Protein AF-K6Z6C8-F1 (afdb_monomer_lite)

Organism: NCBI:txid493475

Radius of gyration: 18.64 Å; chains: 1; bounding box: 50×23×49 Å

Foldseek 3Di:
DVLVVVLVVVVVVVVVVCVVVDDVVLLDDPLLCVLQQVVLLVVLVVVADPQLCVCLVCCSVDVPDDDDLVSLVRVLVSLVSSLVSSQVSLVVQLVQLVVQLVVPPPDDPNPVSNSNSVSSNHNSNVVSNSSNVSSVSSSVSSVVVSVVVVD

Structure (mmCIF, N/CA/C/O backbone):
data_AF-K6Z6C8-F1
#
_entry.id   AF-K6Z6C8-F1
#
loop_
_atom_site.group_PDB
_atom_site.id
_atom_site.type_symbol
_atom_site.label_atom_id
_atom_site.label_alt_id
_atom_site.label_comp_id
_atom_site.label_asym_id
_atom_site.label_entity_id
_atom_site.label_seq_id
_atom_site.pdbx_PDB_ins_code
_atom_site.Cartn_x
_atom_site.Cartn_y
_atom_site.Cartn_z
_atom_site.occupancy
_atom_site.B_iso_or_equiv
_atom_site.auth_seq_id
_atom_site.auth_comp_id
_atom_site.auth_asym_id
_atom_site.auth_atom_id
_atom_site.pdbx_PDB_model_num
ATOM 1 N N . MET A 1 1 ? -22.781 0.530 3.449 1.00 65.25 1 MET A N 1
ATOM 2 C CA . MET A 1 1 ? -22.810 -0.042 2.068 1.00 65.25 1 MET A CA 1
ATOM 3 C C . MET A 1 1 ? -22.193 0.886 1.003 1.00 65.25 1 MET A C 1
ATOM 5 O O . MET A 1 1 ? -21.490 0.396 0.128 1.00 65.25 1 MET A O 1
ATOM 9 N N . MET A 1 2 ? -22.356 2.214 1.102 1.00 81.88 2 MET A N 1
ATOM 10 C CA . MET A 1 2 ? -21.837 3.191 0.117 1.00 81.88 2 MET A CA 1
ATOM 11 C C . MET A 1 2 ? -20.297 3.241 0.005 1.00 81.88 2 MET A C 1
ATOM 13 O O . MET A 1 2 ? -19.763 3.477 -1.072 1.00 81.88 2 MET A O 1
ATOM 17 N N . PHE A 1 3 ? -19.565 2.949 1.086 1.00 87.62 3 PHE A N 1
ATOM 18 C CA . PHE A 1 3 ? -18.094 2.920 1.075 1.00 87.62 3 PHE A CA 1
ATOM 19 C C . PHE A 1 3 ? -17.494 1.860 0.133 1.00 87.62 3 PHE A C 1
ATOM 21 O O . PHE A 1 3 ? -16.584 2.157 -0.638 1.00 87.62 3 PHE A O 1
ATOM 28 N N . LEU A 1 4 ? -18.002 0.622 0.188 1.00 87.38 4 LEU A N 1
ATOM 29 C CA . LEU A 1 4 ? -17.513 -0.473 -0.661 1.00 87.38 4 LEU A CA 1
ATOM 30 C C . LEU A 1 4 ? -17.789 -0.178 -2.137 1.00 87.38 4 LEU A C 1
ATOM 32 O O . LEU A 1 4 ? -16.924 -0.413 -2.975 1.00 87.38 4 LEU A O 1
ATOM 36 N N . LEU A 1 5 ? -18.956 0.405 -2.431 1.00 90.00 5 LEU A N 1
ATOM 37 C CA . LEU A 1 5 ? -19.291 0.886 -3.768 1.00 90.00 5 LEU A CA 1
ATOM 38 C C . LEU A 1 5 ? -18.259 1.912 -4.260 1.00 90.00 5 LEU A C 1
ATOM 40 O O . LEU A 1 5 ? -17.757 1.777 -5.369 1.00 90.00 5 LEU A O 1
ATOM 44 N N . GLY A 1 6 ? -17.877 2.877 -3.417 1.00 91.19 6 GLY A N 1
ATOM 45 C CA . GLY A 1 6 ? -16.832 3.852 -3.740 1.00 91.19 6 GLY A CA 1
ATOM 46 C C . GLY A 1 6 ? -15.479 3.212 -4.075 1.00 91.19 6 GLY A C 1
ATOM 47 O O . GLY A 1 6 ? -14.858 3.595 -5.063 1.00 91.19 6 GLY A O 1
ATOM 48 N N . MET A 1 7 ? -15.042 2.199 -3.315 1.00 91.19 7 MET A N 1
ATOM 49 C CA . MET A 1 7 ? -13.794 1.478 -3.619 1.00 91.19 7 MET A CA 1
ATOM 50 C C . MET A 1 7 ? -13.870 0.701 -4.937 1.00 91.19 7 MET A C 1
ATOM 52 O O . MET A 1 7 ? -12.910 0.713 -5.702 1.00 91.19 7 MET A O 1
ATOM 56 N N . ILE A 1 8 ? -15.004 0.053 -5.222 1.00 93.19 8 ILE A N 1
ATOM 57 C CA . ILE A 1 8 ? -15.206 -0.682 -6.479 1.00 93.19 8 ILE A CA 1
ATOM 58 C C . ILE A 1 8 ? -15.185 0.281 -7.667 1.00 93.19 8 ILE A C 1
ATOM 60 O O . ILE A 1 8 ? -14.498 0.012 -8.648 1.00 93.19 8 ILE A O 1
ATOM 64 N N . ILE A 1 9 ? -15.886 1.415 -7.567 1.00 95.00 9 ILE A N 1
ATOM 65 C CA . ILE A 1 9 ? -15.885 2.447 -8.610 1.00 95.00 9 ILE A CA 1
ATOM 66 C C . ILE A 1 9 ? -14.466 2.981 -8.815 1.00 95.00 9 ILE A C 1
ATOM 68 O O . ILE A 1 9 ? -14.015 3.059 -9.951 1.00 95.00 9 ILE A O 1
ATOM 72 N N . PHE A 1 10 ? -13.733 3.288 -7.740 1.00 94.44 10 PHE A N 1
ATOM 73 C CA . PHE A 1 10 ? -12.347 3.746 -7.839 1.00 94.44 10 PHE A CA 1
ATOM 74 C C . PHE A 1 10 ? -11.462 2.739 -8.587 1.00 94.44 10 PHE A C 1
ATOM 76 O O . PHE A 1 10 ? -10.806 3.108 -9.559 1.00 94.44 10 PHE A O 1
ATOM 83 N N . VAL A 1 11 ? -11.480 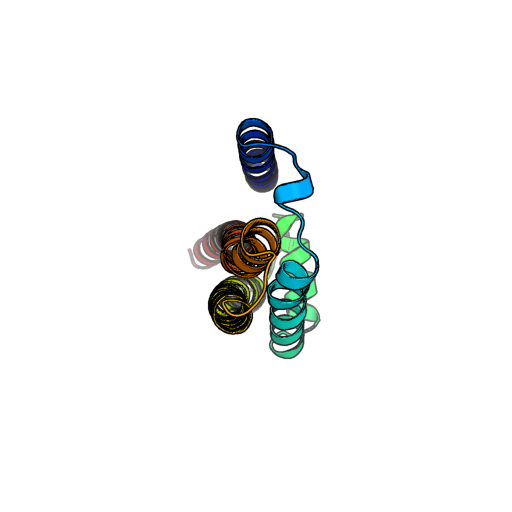1.463 -8.187 1.00 94.50 11 VAL A N 1
ATOM 84 C CA . VAL A 1 11 ? -10.694 0.415 -8.860 1.00 94.50 11 VAL A CA 1
ATOM 85 C C . VAL A 1 11 ? -11.128 0.265 -10.320 1.00 94.50 11 VAL A C 1
ATOM 87 O O . VAL A 1 11 ? -10.273 0.204 -11.198 1.00 94.50 11 VAL A O 1
ATOM 90 N N . GLY A 1 12 ? -12.433 0.273 -10.599 1.00 95.38 12 GLY A N 1
ATOM 91 C CA . GLY A 1 12 ? -12.967 0.187 -11.959 1.00 95.38 12 GLY A CA 1
ATOM 92 C C . GLY A 1 12 ? -12.510 1.340 -12.855 1.00 95.38 12 GLY A C 1
ATOM 93 O O . GLY A 1 12 ? -12.082 1.105 -13.981 1.00 95.38 12 GLY A O 1
ATOM 94 N N . MET A 1 13 ? -12.520 2.573 -12.343 1.00 95.88 13 MET A N 1
ATOM 95 C CA . MET A 1 13 ? -12.048 3.754 -13.074 1.00 95.88 13 MET A CA 1
ATOM 96 C C . MET A 1 13 ? -10.542 3.695 -13.353 1.00 95.88 13 MET A C 1
ATOM 98 O O . MET A 1 13 ? -10.114 4.036 -14.454 1.00 95.88 13 MET A O 1
ATOM 102 N N . ILE A 1 14 ? -9.738 3.221 -12.396 1.00 95.19 14 ILE A N 1
ATOM 103 C CA . ILE A 1 14 ? -8.295 3.023 -12.595 1.00 95.19 14 ILE A CA 1
ATOM 104 C C . ILE A 1 14 ? -8.032 1.942 -13.648 1.00 95.19 14 ILE A C 1
ATOM 106 O O . ILE A 1 14 ? -7.205 2.143 -14.533 1.00 95.19 14 ILE A O 1
ATOM 110 N N . VAL A 1 15 ? -8.756 0.820 -13.602 1.00 94.00 15 VAL A N 1
ATOM 111 C CA . VAL A 1 15 ? -8.649 -0.240 -14.617 1.00 94.00 15 VAL A CA 1
ATOM 112 C C . VAL A 1 15 ? -9.048 0.274 -15.997 1.00 94.00 15 VAL A C 1
ATOM 114 O O . VAL A 1 15 ? -8.333 0.017 -16.961 1.00 94.00 15 VAL A O 1
ATOM 117 N N . MET A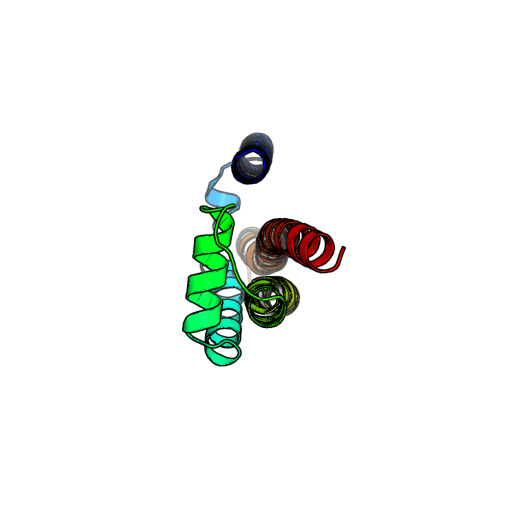 1 16 ? -10.119 1.063 -16.095 1.00 94.88 16 MET A N 1
ATOM 118 C CA . MET A 1 16 ? -10.519 1.680 -17.359 1.00 94.88 16 MET A CA 1
ATOM 119 C C . MET A 1 16 ? -9.435 2.628 -17.894 1.00 94.88 16 MET A C 1
ATOM 121 O O . MET A 1 16 ? -9.094 2.568 -19.073 1.00 94.88 16 MET A O 1
ATOM 125 N N . ALA A 1 17 ? -8.827 3.447 -17.031 1.00 94.44 17 ALA A N 1
ATOM 126 C CA . ALA A 1 17 ? -7.713 4.315 -17.414 1.00 94.44 17 ALA A CA 1
ATOM 127 C C . ALA A 1 17 ? -6.483 3.518 -17.896 1.00 94.44 17 ALA A C 1
ATOM 129 O O . ALA A 1 17 ? -5.829 3.917 -18.861 1.00 94.44 17 ALA A O 1
ATOM 130 N N . MET A 1 18 ? -6.188 2.366 -17.280 1.00 93.50 18 MET A N 1
ATOM 131 C CA . MET A 1 18 ? -5.130 1.456 -17.741 1.00 93.50 18 MET A CA 1
ATOM 132 C C . MET A 1 18 ? -5.447 0.876 -19.126 1.00 93.50 18 MET A C 1
ATOM 134 O O . MET A 1 18 ? -4.601 0.907 -20.011 1.00 93.50 18 MET A O 1
ATOM 138 N N . MET A 1 19 ? -6.682 0.424 -19.355 1.00 93.19 19 MET A N 1
ATOM 139 C CA . MET A 1 19 ? -7.102 -0.110 -20.658 1.00 93.19 19 MET A CA 1
ATOM 140 C C . MET A 1 19 ? -7.078 0.943 -21.773 1.00 93.19 19 MET A C 1
ATOM 142 O O . MET A 1 19 ? -6.811 0.614 -22.924 1.00 93.19 19 MET A O 1
ATOM 146 N N . MET A 1 20 ? -7.352 2.209 -21.447 1.00 94.38 20 MET A N 1
ATOM 147 C CA . MET A 1 20 ? -7.280 3.313 -22.410 1.00 94.38 20 MET A CA 1
ATOM 148 C C . MET A 1 20 ? -5.846 3.772 -22.701 1.00 94.38 20 MET A C 1
ATOM 150 O O . MET A 1 20 ? -5.615 4.402 -23.730 1.00 94.38 20 MET A O 1
ATOM 154 N N . SER A 1 21 ? -4.894 3.494 -21.806 1.00 89.44 21 SER A N 1
ATOM 155 C CA . SER A 1 21 ? -3.493 3.914 -21.958 1.00 89.44 21 SER A CA 1
ATOM 156 C C . SER A 1 21 ? -2.603 2.871 -22.636 1.00 89.44 21 SER A C 1
ATOM 158 O O . SER A 1 21 ? -1.525 3.231 -23.105 1.00 89.44 21 SER A O 1
ATOM 160 N N . GLY A 1 22 ? -3.044 1.615 -22.745 1.00 89.44 22 GLY A N 1
ATOM 161 C CA . GLY A 1 22 ? -2.326 0.575 -23.478 1.00 89.44 22 GLY A CA 1
ATOM 162 C C . GLY A 1 22 ? -2.707 -0.844 -23.060 1.00 89.44 22 GLY A C 1
ATOM 163 O O . GLY A 1 22 ? -3.798 -1.106 -22.553 1.00 89.44 22 GLY A O 1
ATOM 164 N N . GLU A 1 23 ? -1.790 -1.784 -23.289 1.00 90.44 23 GLU A N 1
ATOM 165 C CA . GLU A 1 23 ? -1.976 -3.188 -22.921 1.00 90.44 23 GLU A CA 1
ATOM 166 C C . GLU A 1 23 ? -1.880 -3.387 -21.406 1.00 90.44 23 GLU A C 1
ATOM 168 O O . GLU A 1 23 ? -0.902 -2.993 -20.784 1.00 90.44 23 GLU A O 1
ATOM 173 N N . MET A 1 24 ? -2.835 -4.099 -20.802 1.00 86.81 24 MET A N 1
ATOM 174 C CA . MET A 1 24 ? -2.881 -4.314 -19.345 1.00 86.81 24 MET A CA 1
ATOM 175 C C . MET A 1 24 ? -1.582 -4.898 -18.760 1.00 86.81 24 MET A C 1
ATOM 177 O O . MET A 1 24 ? -1.192 -4.550 -17.645 1.00 86.81 24 MET A O 1
ATOM 181 N N . MET A 1 25 ? -0.884 -5.751 -19.516 1.00 88.88 25 MET A N 1
ATOM 182 C CA . MET A 1 25 ? 0.363 -6.384 -19.076 1.00 88.88 25 MET A CA 1
ATOM 183 C C . MET A 1 25 ? 1.494 -5.378 -18.819 1.00 88.88 25 MET A C 1
ATOM 185 O O . MET A 1 25 ? 2.389 -5.675 -18.032 1.00 88.88 25 MET A O 1
ATOM 189 N N . MET A 1 26 ? 1.436 -4.168 -19.392 1.00 88.69 26 MET A N 1
ATOM 190 C CA . MET A 1 26 ? 2.429 -3.118 -19.127 1.00 88.69 26 MET A CA 1
ATOM 191 C C . MET A 1 26 ? 2.392 -2.616 -17.675 1.00 88.69 26 MET A C 1
ATOM 193 O O . MET A 1 26 ? 3.391 -2.113 -17.166 1.00 88.69 26 MET A O 1
ATOM 197 N N . PHE A 1 27 ? 1.248 -2.769 -16.999 1.00 90.19 27 PHE A N 1
ATOM 198 C CA . PHE A 1 27 ? 1.031 -2.361 -15.610 1.00 90.19 27 PHE A CA 1
ATOM 199 C C . PHE A 1 27 ? 1.241 -3.506 -14.616 1.00 90.19 27 PHE A C 1
ATOM 201 O O . PHE A 1 27 ? 0.872 -3.363 -13.454 1.00 90.19 27 PHE A O 1
ATOM 208 N N . VAL A 1 28 ? 1.783 -4.652 -15.046 1.00 90.69 28 VAL A N 1
ATOM 209 C CA . VAL A 1 28 ? 2.046 -5.802 -14.172 1.00 90.69 28 VAL A CA 1
ATOM 210 C C . VAL A 1 28 ? 3.529 -6.145 -14.230 1.00 90.69 28 VAL A C 1
ATOM 212 O O . VAL A 1 28 ? 4.010 -6.820 -15.135 1.00 90.69 28 VAL A O 1
ATOM 215 N N . ASN A 1 29 ? 4.267 -5.692 -13.218 1.00 92.62 29 ASN A N 1
ATOM 216 C CA . ASN A 1 29 ? 5.697 -5.957 -13.073 1.00 92.62 29 ASN A CA 1
ATOM 217 C C . ASN A 1 29 ? 5.978 -6.633 -11.730 1.00 92.62 29 ASN A C 1
ATOM 219 O O . ASN A 1 29 ? 5.794 -6.036 -10.666 1.00 92.62 29 ASN A O 1
ATOM 223 N N . LEU A 1 30 ? 6.422 -7.890 -11.791 1.00 91.50 30 LEU A N 1
ATOM 224 C CA . LEU A 1 30 ? 6.661 -8.710 -10.607 1.00 91.50 30 LEU A CA 1
ATOM 225 C C . LEU A 1 30 ? 7.744 -8.122 -9.675 1.00 91.50 30 LEU A C 1
ATOM 227 O O . LEU A 1 30 ? 7.463 -8.021 -8.479 1.00 91.50 30 LEU A O 1
ATOM 231 N N . PRO A 1 31 ? 8.920 -7.667 -10.163 1.00 91.06 31 PRO A N 1
ATOM 232 C CA . PRO A 1 31 ? 9.894 -6.960 -9.325 1.00 91.06 31 PRO A CA 1
ATOM 233 C C . PRO A 1 31 ? 9.295 -5.769 -8.566 1.00 91.06 31 PRO A C 1
ATOM 235 O O . PRO A 1 31 ? 9.448 -5.670 -7.349 1.00 91.06 31 PRO A O 1
ATOM 238 N N . SER A 1 32 ? 8.552 -4.899 -9.253 1.00 94.06 32 SER A N 1
ATOM 239 C CA . SER A 1 32 ? 7.912 -3.734 -8.636 1.00 94.06 32 SER A CA 1
ATOM 240 C C . SER A 1 32 ? 6.880 -4.113 -7.569 1.00 94.06 32 SER A C 1
ATOM 242 O O . SER A 1 32 ? 6.814 -3.461 -6.528 1.00 94.06 32 SER A O 1
ATOM 244 N N . LEU A 1 33 ? 6.096 -5.176 -7.787 1.00 94.06 33 LEU A N 1
ATOM 245 C CA . LEU A 1 33 ? 5.130 -5.669 -6.796 1.00 94.06 33 LEU A CA 1
ATOM 246 C C . LEU A 1 33 ? 5.826 -6.183 -5.529 1.00 94.06 33 LEU A C 1
ATOM 248 O O . LEU A 1 33 ? 5.367 -5.897 -4.421 1.00 94.06 33 LEU A O 1
ATOM 252 N N . ILE A 1 34 ? 6.943 -6.903 -5.687 1.00 94.19 34 ILE A N 1
ATOM 253 C CA . ILE A 1 34 ? 7.731 -7.459 -4.575 1.00 94.19 34 ILE A CA 1
ATOM 254 C C . ILE A 1 34 ? 8.376 -6.358 -3.729 1.00 94.19 34 ILE A C 1
ATOM 256 O O . ILE A 1 34 ? 8.478 -6.510 -2.514 1.00 94.19 34 ILE A O 1
ATOM 260 N N . VAL A 1 35 ? 8.792 -5.248 -4.337 1.00 94.19 35 VAL A N 1
ATOM 261 C CA . VAL A 1 35 ? 9.393 -4.128 -3.594 1.00 94.19 35 VAL A CA 1
ATOM 262 C C . VAL A 1 35 ? 8.362 -3.411 -2.720 1.00 94.19 35 VAL A C 1
ATOM 264 O O . VAL A 1 35 ? 8.687 -2.983 -1.617 1.00 94.19 35 VAL A O 1
ATOM 267 N N . VAL A 1 36 ? 7.116 -3.290 -3.182 1.00 95.62 36 VAL A N 1
ATOM 268 C CA . VAL A 1 36 ? 6.110 -2.447 -2.518 1.00 95.62 36 VAL A CA 1
ATOM 269 C C . VAL A 1 36 ? 5.272 -3.225 -1.508 1.00 95.62 36 VAL A C 1
ATOM 271 O O . VAL A 1 36 ? 5.212 -2.855 -0.335 1.00 95.62 36 VAL A O 1
ATOM 274 N N . ILE A 1 37 ? 4.625 -4.308 -1.946 1.00 94.38 37 ILE A N 1
ATOM 275 C CA . ILE A 1 37 ? 3.522 -4.915 -1.188 1.00 94.38 37 ILE A CA 1
ATOM 276 C C . ILE A 1 37 ? 4.025 -5.789 -0.027 1.00 94.38 37 ILE A C 1
ATOM 278 O O . ILE A 1 37 ? 3.613 -5.540 1.110 1.00 94.38 37 ILE A O 1
ATOM 282 N N . PRO A 1 38 ? 4.902 -6.796 -0.238 1.00 96.12 38 PRO A N 1
ATOM 283 C CA . PRO A 1 38 ? 5.343 -7.677 0.842 1.00 96.12 38 PRO A CA 1
ATOM 284 C C . PRO A 1 38 ? 6.044 -6.957 2.004 1.00 96.12 38 PRO A C 1
ATOM 286 O O . PRO A 1 38 ? 5.675 -7.234 3.148 1.00 96.12 38 PRO A O 1
ATOM 289 N N . PRO A 1 39 ? 6.994 -6.022 1.785 1.00 95.31 39 PRO A N 1
ATOM 290 C CA . PRO A 1 39 ? 7.655 -5.332 2.889 1.00 95.31 39 PRO A CA 1
ATOM 291 C C . PRO A 1 39 ? 6.672 -4.491 3.702 1.00 95.31 39 PRO A C 1
ATOM 293 O O . PRO A 1 39 ? 6.609 -4.630 4.925 1.00 95.31 39 PRO A O 1
ATOM 296 N N . ALA A 1 40 ? 5.841 -3.678 3.038 1.00 96.31 40 ALA A N 1
ATOM 297 C CA . ALA A 1 40 ? 4.841 -2.853 3.712 1.00 96.31 40 ALA A CA 1
ATOM 298 C C . ALA A 1 40 ? 3.832 -3.703 4.500 1.00 96.31 40 ALA A C 1
ATOM 300 O O . ALA A 1 40 ? 3.459 -3.352 5.626 1.00 96.31 40 ALA A O 1
ATOM 301 N N . LEU A 1 41 ? 3.425 -4.848 3.942 1.00 95.06 41 LEU A N 1
ATOM 302 C CA . LEU A 1 41 ? 2.549 -5.795 4.621 1.00 95.06 41 LEU A CA 1
ATOM 303 C C . LEU A 1 41 ? 3.233 -6.364 5.866 1.00 95.06 41 LEU A C 1
ATOM 305 O O . LEU A 1 41 ? 2.660 -6.285 6.948 1.00 95.06 41 LEU A O 1
ATOM 309 N N . MET A 1 42 ? 4.462 -6.870 5.748 1.00 95.38 42 MET A N 1
ATOM 310 C CA . MET A 1 42 ? 5.201 -7.443 6.877 1.00 95.38 42 MET A CA 1
ATOM 311 C C . MET A 1 42 ? 5.380 -6.440 8.019 1.00 95.38 42 MET A C 1
ATOM 313 O O . MET A 1 42 ? 5.033 -6.755 9.155 1.00 95.38 42 MET A O 1
ATOM 317 N N . PHE A 1 43 ? 5.818 -5.213 7.732 1.00 94.81 43 PHE A N 1
ATOM 318 C CA . PHE A 1 43 ? 5.960 -4.161 8.746 1.00 94.81 43 PHE A CA 1
ATOM 319 C C . PHE A 1 43 ? 4.629 -3.781 9.410 1.00 94.81 43 PHE A C 1
ATOM 321 O O . PHE A 1 43 ? 4.575 -3.488 10.606 1.00 94.81 43 PHE A O 1
ATOM 328 N N . THR A 1 44 ? 3.524 -3.819 8.667 1.00 94.62 44 THR A N 1
ATOM 329 C CA . THR A 1 44 ? 2.191 -3.595 9.246 1.00 94.62 44 THR A CA 1
ATOM 330 C C . THR A 1 44 ? 1.779 -4.765 10.137 1.00 94.62 44 THR A C 1
ATOM 332 O O . THR A 1 44 ? 1.226 -4.569 11.219 1.00 94.62 44 THR A O 1
ATOM 335 N N . LEU A 1 45 ? 2.053 -6.001 9.714 1.00 93.25 45 LEU A N 1
ATOM 336 C CA . LEU A 1 45 ? 1.712 -7.200 10.475 1.00 93.25 45 LEU A CA 1
ATOM 337 C C . LEU A 1 45 ? 2.503 -7.312 11.781 1.00 93.25 45 LEU A C 1
ATOM 339 O O . LEU A 1 45 ? 1.953 -7.849 12.742 1.00 93.25 45 LEU A O 1
ATOM 343 N N . THR A 1 46 ? 3.746 -6.828 11.821 1.00 92.62 46 THR A N 1
ATOM 344 C CA . THR A 1 46 ? 4.592 -6.839 13.024 1.00 92.62 46 THR A CA 1
ATOM 345 C C . THR A 1 46 ? 4.276 -5.692 13.980 1.00 92.62 46 THR A C 1
ATOM 347 O O . THR A 1 46 ? 4.351 -5.880 15.189 1.00 92.62 46 THR A O 1
ATOM 350 N N . SER A 1 47 ? 3.882 -4.526 13.463 1.00 89.88 47 SER A N 1
ATOM 351 C CA . SER A 1 47 ? 3.534 -3.356 14.286 1.00 89.88 47 SER A CA 1
ATOM 352 C C . SER A 1 47 ? 2.111 -3.385 14.852 1.00 89.88 47 SER A C 1
ATOM 354 O O . SER A 1 47 ? 1.810 -2.643 15.784 1.00 89.88 47 SER A O 1
ATOM 356 N N . SER A 1 48 ? 1.222 -4.230 14.319 1.00 90.19 48 SER A N 1
ATOM 357 C CA . SER A 1 48 ? -0.184 -4.297 14.735 1.00 90.19 48 SER A CA 1
ATOM 358 C C . SER A 1 48 ? -0.563 -5.624 15.392 1.00 90.19 48 SER A C 1
ATOM 360 O O . SER A 1 48 ? -0.130 -6.707 14.993 1.00 90.19 48 SER A O 1
ATOM 362 N N . SER A 1 49 ? -1.437 -5.559 16.401 1.00 89.62 49 SER A N 1
ATOM 363 C CA . SER A 1 49 ? -1.940 -6.751 17.087 1.00 89.62 49 SER A CA 1
ATOM 364 C C . SER A 1 49 ? -2.920 -7.545 16.214 1.00 89.62 49 SER A C 1
ATOM 366 O O . SER A 1 49 ? -3.677 -6.983 15.416 1.00 89.62 49 SER A O 1
ATOM 368 N N . LYS A 1 50 ? -2.973 -8.877 16.395 1.00 86.25 50 LYS A N 1
ATOM 369 C CA . LYS A 1 50 ? -3.910 -9.754 15.657 1.00 86.25 50 LYS A CA 1
ATOM 370 C C . LYS A 1 50 ? -5.372 -9.303 15.802 1.00 86.25 50 LYS A C 1
ATOM 372 O O . LYS A 1 50 ? -6.127 -9.376 14.832 1.00 86.25 50 LYS A O 1
ATOM 377 N N . GLN A 1 51 ? -5.744 -8.806 16.984 1.00 85.62 51 GLN A N 1
ATOM 378 C CA . GLN A 1 51 ? -7.078 -8.278 17.277 1.00 85.62 51 GLN A CA 1
ATOM 379 C C . GLN A 1 51 ? -7.384 -7.022 16.452 1.00 85.62 51 GLN A C 1
ATOM 381 O O . GLN A 1 51 ? -8.412 -6.990 15.779 1.00 85.62 51 GLN A O 1
ATOM 386 N N . SER A 1 52 ? -6.467 -6.044 16.405 1.00 87.19 52 SER A N 1
ATOM 387 C CA . SER A 1 52 ? -6.653 -4.824 15.599 1.00 87.19 52 SER A CA 1
ATOM 388 C C . SER A 1 52 ? -6.839 -5.124 14.120 1.00 87.19 52 SER A C 1
ATOM 390 O O . SER A 1 52 ? -7.700 -4.528 13.486 1.00 87.19 52 SER A O 1
ATOM 392 N N . ARG A 1 53 ? -6.093 -6.088 13.568 1.00 86.25 53 ARG A N 1
ATOM 393 C CA . ARG A 1 53 ? -6.234 -6.485 12.157 1.00 86.25 53 ARG A CA 1
ATOM 394 C C . ARG A 1 53 ? -7.599 -7.108 11.864 1.00 86.25 53 ARG A C 1
ATOM 396 O O . ARG A 1 53 ? -8.236 -6.764 10.875 1.00 86.25 53 ARG A O 1
ATOM 403 N N . SER A 1 54 ? -8.059 -8.005 12.736 1.00 86.38 54 SER A N 1
ATOM 404 C CA . SER A 1 54 ? -9.381 -8.630 12.605 1.00 86.38 54 SER A CA 1
ATOM 405 C C . SER A 1 54 ? -10.498 -7.587 12.705 1.00 86.38 54 SER A C 1
ATOM 407 O O . SER A 1 54 ? -11.409 -7.574 11.879 1.00 86.38 54 SER A O 1
ATOM 409 N N . HIS A 1 55 ? -10.398 -6.665 13.667 1.00 89.00 55 HIS A N 1
ATOM 410 C CA . HIS A 1 55 ? -11.352 -5.569 13.834 1.00 89.00 55 HIS A CA 1
ATOM 411 C C . HIS A 1 55 ? -11.340 -4.611 12.641 1.00 89.00 55 HIS A C 1
ATOM 413 O O . HIS A 1 55 ? -12.405 -4.282 12.129 1.00 89.00 55 HIS A O 1
ATOM 419 N N . ALA A 1 56 ? -10.158 -4.240 12.146 1.00 88.56 56 ALA A N 1
ATOM 420 C CA . ALA A 1 56 ? -9.982 -3.395 10.970 1.00 88.56 56 ALA A CA 1
ATOM 421 C C . ALA A 1 56 ? -10.714 -3.962 9.748 1.00 88.56 56 ALA A C 1
ATOM 423 O O . ALA A 1 56 ? -11.508 -3.255 9.133 1.00 88.56 56 ALA A O 1
ATOM 424 N N . VAL A 1 57 ? -10.522 -5.249 9.441 1.00 88.75 57 VAL A N 1
ATOM 425 C CA . VAL A 1 57 ? -11.202 -5.905 8.312 1.00 88.75 57 VAL A CA 1
ATOM 426 C C . VAL A 1 57 ? -12.707 -5.976 8.547 1.00 88.75 57 VAL A C 1
ATOM 428 O O . VAL A 1 57 ? -13.483 -5.566 7.686 1.00 88.75 57 VAL A O 1
ATOM 431 N N . LYS A 1 58 ? -13.143 -6.452 9.719 1.00 88.75 58 LYS A N 1
ATOM 432 C CA . LYS A 1 58 ? -14.575 -6.594 10.022 1.00 88.75 58 LYS A CA 1
ATOM 433 C C . LYS A 1 58 ? -15.313 -5.261 9.950 1.00 88.75 58 LYS A C 1
ATOM 435 O O . LYS A 1 58 ? -16.436 -5.236 9.469 1.00 88.75 58 LYS A O 1
ATOM 440 N N . LEU A 1 59 ? -14.684 -4.165 10.361 1.00 89.19 59 LEU A N 1
ATOM 441 C CA . LEU A 1 59 ? -15.272 -2.827 10.342 1.00 89.19 59 LEU A CA 1
ATOM 442 C C . LEU A 1 59 ? -15.493 -2.275 8.921 1.00 89.19 59 LEU A C 1
ATOM 444 O O . LEU A 1 59 ? -16.390 -1.455 8.698 1.00 89.19 59 LEU A O 1
ATOM 448 N N . LEU A 1 60 ? -14.716 -2.733 7.933 1.00 87.00 60 LEU A N 1
ATOM 449 C CA . LEU A 1 60 ? -14.950 -2.363 6.535 1.00 87.00 60 LEU A CA 1
ATOM 450 C C . LEU A 1 60 ? -16.280 -2.919 6.018 1.00 87.00 60 LEU A C 1
ATOM 452 O O . LEU A 1 60 ? -16.987 -2.205 5.301 1.00 87.00 60 LEU A O 1
ATOM 456 N N . PHE A 1 61 ? -16.633 -4.140 6.428 1.00 85.50 61 PHE A N 1
ATOM 457 C CA . PHE A 1 61 ? -17.823 -4.858 5.966 1.00 85.50 61 PHE A CA 1
ATOM 458 C C . PHE A 1 61 ? -19.039 -4.673 6.882 1.00 85.50 61 PHE A C 1
ATOM 460 O O . PHE A 1 61 ? -20.141 -4.456 6.388 1.00 85.50 61 PHE A O 1
ATOM 467 N N . ASN A 1 62 ? -18.838 -4.691 8.201 1.00 83.44 62 ASN A N 1
ATOM 468 C CA . ASN A 1 62 ? -19.883 -4.550 9.211 1.00 83.44 62 ASN A CA 1
ATOM 469 C C . ASN A 1 62 ? -19.795 -3.195 9.908 1.00 83.44 62 ASN A C 1
ATOM 471 O O . ASN A 1 62 ? -18.999 -2.961 10.818 1.00 83.44 62 ASN A O 1
ATOM 475 N N . GLU A 1 63 ? -20.679 -2.300 9.485 1.00 72.81 63 GLU A N 1
ATOM 476 C CA . GLU A 1 63 ? -20.767 -0.936 9.997 1.00 72.81 63 GLU A CA 1
ATOM 477 C C . GLU A 1 63 ? -21.376 -0.875 11.406 1.00 72.81 63 GLU A C 1
ATOM 479 O O . GLU A 1 63 ? -20.994 -0.016 12.197 1.00 72.81 63 GLU A O 1
ATOM 484 N N . SER A 1 64 ? -22.220 -1.844 11.768 1.00 70.19 64 SER A N 1
ATOM 485 C CA . SER A 1 64 ? -22.872 -1.975 13.081 1.00 70.19 64 SER A CA 1
ATOM 486 C C . SER A 1 64 ? -21.976 -2.547 14.185 1.00 70.19 64 SER A C 1
ATOM 488 O O . SER A 1 64 ? -22.435 -2.787 15.296 1.00 70.19 64 SER A O 1
ATOM 490 N N . LEU A 1 65 ? -20.692 -2.793 13.914 1.00 79.00 65 LEU A N 1
ATOM 491 C CA . LEU A 1 65 ? -19.795 -3.378 14.908 1.00 79.00 65 LEU A CA 1
ATOM 492 C C . LEU A 1 65 ? -19.487 -2.341 16.001 1.00 79.00 65 LEU A C 1
ATOM 494 O O . LEU A 1 65 ? -18.794 -1.355 15.743 1.00 79.00 65 LEU A O 1
ATOM 498 N N . HIS A 1 66 ? -20.051 -2.523 17.194 1.00 75.94 66 HIS A N 1
ATOM 499 C CA . HIS A 1 66 ? -19.831 -1.642 18.339 1.00 75.94 66 HIS A CA 1
ATOM 500 C C . HIS A 1 66 ? -18.455 -1.942 18.938 1.00 75.94 66 HIS A C 1
ATOM 502 O O . HIS A 1 66 ? -18.249 -2.992 19.537 1.00 75.94 66 HIS A O 1
ATOM 508 N N . LEU A 1 67 ? -17.508 -1.035 18.721 1.00 82.94 67 LEU A N 1
ATOM 509 C CA . LEU A 1 67 ? -16.161 -1.085 19.282 1.00 82.94 67 LEU A CA 1
ATOM 510 C C . LEU A 1 67 ? -15.928 0.172 20.104 1.00 82.94 67 LEU A C 1
ATOM 512 O O . LEU A 1 67 ? -16.511 1.219 19.813 1.00 82.94 67 LEU A O 1
ATOM 516 N N . ASN A 1 68 ? -15.042 0.077 21.088 1.00 86.69 68 ASN A N 1
ATOM 517 C CA . ASN A 1 68 ? -14.626 1.241 21.859 1.00 86.69 68 ASN A CA 1
ATOM 518 C C . ASN A 1 68 ? -13.695 2.148 21.024 1.00 86.69 68 ASN A C 1
ATOM 520 O O . ASN A 1 68 ? -13.027 1.691 20.091 1.00 86.69 68 ASN A O 1
ATOM 524 N N . SER A 1 69 ? -13.584 3.427 21.388 1.00 86.94 69 SER A N 1
ATOM 525 C CA . SER A 1 69 ? -12.739 4.414 20.700 1.00 86.94 69 SER A CA 1
ATOM 526 C C . SER A 1 69 ? -11.281 3.955 20.590 1.00 86.94 69 SER A C 1
ATOM 528 O O . SER A 1 69 ? -10.667 4.101 19.536 1.00 86.94 69 SER A O 1
ATOM 530 N N . ALA A 1 70 ? -10.744 3.313 21.633 1.00 88.88 70 ALA A N 1
ATOM 531 C CA . ALA A 1 70 ? -9.390 2.756 21.618 1.00 88.88 70 ALA A CA 1
ATOM 532 C C . ALA A 1 70 ? -9.207 1.653 20.556 1.00 88.88 70 ALA A C 1
ATOM 534 O O . ALA A 1 70 ? -8.197 1.623 19.852 1.00 88.88 70 ALA A O 1
ATOM 535 N N . GLU A 1 71 ? -10.195 0.771 20.391 1.00 90.38 71 GLU A N 1
ATOM 536 C CA . GLU A 1 71 ? -10.145 -0.316 19.407 1.00 90.38 71 GLU A CA 1
ATOM 537 C C . GLU A 1 71 ? -10.285 0.209 17.977 1.00 90.38 71 GLU A C 1
ATOM 539 O O . GLU A 1 71 ? -9.639 -0.304 17.063 1.00 90.38 71 GLU A O 1
ATOM 544 N N . LEU A 1 72 ? -11.088 1.258 17.778 1.00 91.19 72 LEU A N 1
ATOM 545 C CA . LEU A 1 72 ? -11.217 1.931 16.487 1.00 91.19 72 LEU A CA 1
ATOM 546 C C . LEU A 1 72 ? -9.943 2.680 16.098 1.00 91.19 72 LEU A C 1
ATOM 548 O O . LEU A 1 72 ? -9.537 2.618 14.938 1.00 91.19 72 LEU A O 1
ATOM 552 N N . ILE A 1 73 ? -9.288 3.355 17.046 1.00 91.56 73 ILE A N 1
ATOM 553 C CA . ILE A 1 73 ? -7.997 4.017 16.811 1.00 91.56 73 ILE A CA 1
ATOM 554 C C . ILE A 1 73 ? -6.941 2.977 16.423 1.00 91.56 73 ILE A C 1
ATOM 556 O O . ILE A 1 73 ? -6.220 3.168 15.443 1.00 91.56 73 ILE A O 1
ATOM 560 N N . ALA A 1 74 ? -6.894 1.847 17.132 1.00 92.69 74 ALA A N 1
ATOM 561 C CA . ALA A 1 74 ? -5.967 0.767 16.821 1.00 92.69 74 ALA A CA 1
ATOM 562 C C . ALA A 1 74 ? -6.262 0.123 15.448 1.00 92.69 74 ALA A C 1
ATOM 564 O O . ALA A 1 74 ? -5.341 -0.134 14.672 1.00 92.69 74 ALA A O 1
ATOM 565 N N . ALA A 1 75 ? -7.539 -0.055 15.092 1.00 93.12 75 ALA A N 1
ATOM 566 C CA . ALA A 1 75 ? -7.957 -0.536 13.774 1.00 93.12 75 ALA A CA 1
ATOM 567 C C . ALA A 1 75 ? -7.621 0.453 12.644 1.00 93.12 75 ALA A C 1
ATOM 569 O O . ALA A 1 75 ? -7.129 0.036 11.595 1.00 93.12 75 ALA A O 1
ATOM 570 N N . LYS A 1 76 ? -7.828 1.762 12.853 1.00 94.56 76 LYS A N 1
ATOM 571 C CA . LYS A 1 76 ? -7.392 2.806 11.913 1.00 94.56 76 LYS A CA 1
ATOM 572 C C . LYS A 1 76 ? -5.888 2.727 11.679 1.00 94.56 76 LYS A C 1
ATOM 574 O O . LYS A 1 76 ? -5.454 2.775 10.530 1.00 94.56 76 LYS A O 1
ATOM 579 N N . HIS A 1 77 ? -5.111 2.616 12.757 1.00 94.19 77 HIS A N 1
ATOM 580 C CA . HIS A 1 77 ? -3.654 2.634 12.688 1.00 94.19 77 HIS A CA 1
ATOM 581 C C . HIS A 1 77 ? -3.117 1.563 11.727 1.00 94.19 77 HIS A C 1
ATOM 583 O O . HIS A 1 77 ? -2.182 1.838 10.985 1.00 94.19 77 HIS A O 1
ATOM 589 N N . VAL A 1 78 ? -3.762 0.392 11.634 1.00 95.19 78 VAL A N 1
ATOM 590 C CA . VAL A 1 78 ? -3.413 -0.650 10.647 1.00 95.19 78 VAL A CA 1
ATOM 591 C C . VAL A 1 78 ? -3.420 -0.107 9.211 1.00 95.19 78 VAL A C 1
ATOM 593 O O . VAL A 1 78 ? -2.451 -0.305 8.480 1.00 95.19 78 VAL A O 1
ATOM 596 N N . PHE A 1 79 ? -4.478 0.602 8.803 1.00 96.00 79 PHE A N 1
ATOM 597 C CA . PHE A 1 79 ? -4.588 1.165 7.451 1.00 96.00 79 PHE A CA 1
ATOM 598 C C . PHE A 1 79 ? -3.658 2.360 7.243 1.00 96.00 79 PHE A C 1
ATOM 600 O O . PHE A 1 79 ? -3.049 2.479 6.179 1.00 96.00 79 PHE A O 1
ATOM 607 N N . THR A 1 80 ? -3.503 3.220 8.253 1.00 95.81 80 THR A N 1
ATOM 608 C CA . THR A 1 80 ? -2.587 4.366 8.186 1.00 95.81 80 THR A CA 1
ATOM 609 C C . THR A 1 80 ? -1.142 3.900 8.013 1.00 95.81 80 THR A C 1
ATOM 611 O O . THR A 1 80 ? -0.450 4.368 7.107 1.00 95.81 80 THR A O 1
ATOM 614 N N . THR A 1 81 ? -0.697 2.938 8.827 1.00 95.75 81 THR A N 1
ATOM 615 C CA . THR A 1 81 ? 0.643 2.351 8.749 1.00 95.75 81 THR A CA 1
ATOM 616 C C . THR A 1 81 ? 0.852 1.639 7.421 1.00 95.75 81 THR A C 1
ATOM 618 O O . THR A 1 81 ? 1.820 1.950 6.732 1.00 95.75 81 THR A O 1
ATOM 621 N N . PHE A 1 82 ? -0.070 0.765 7.002 1.00 97.00 82 PHE A N 1
ATOM 622 C CA . PHE A 1 82 ? 0.061 0.059 5.727 1.00 97.00 82 PHE A CA 1
ATOM 623 C C . PHE A 1 82 ? 0.138 1.029 4.547 1.00 97.00 82 PHE A C 1
ATOM 625 O O . PHE A 1 82 ? 1.055 0.938 3.734 1.00 97.00 82 PHE A O 1
ATOM 632 N N . GLY A 1 83 ? -0.761 2.012 4.479 1.00 96.56 83 GLY A N 1
ATOM 633 C CA . GLY A 1 83 ? -0.751 3.014 3.417 1.00 96.56 83 GLY A CA 1
ATOM 634 C C . GLY A 1 83 ? 0.536 3.844 3.393 1.00 96.56 83 GLY A C 1
ATOM 635 O O . GLY A 1 83 ? 1.120 4.031 2.329 1.00 96.56 83 GLY A O 1
ATOM 636 N N . ASN A 1 84 ? 1.003 4.329 4.548 1.00 96.50 84 ASN A N 1
ATOM 637 C CA . ASN A 1 84 ? 2.224 5.141 4.631 1.00 96.50 84 ASN A CA 1
ATOM 638 C C . ASN A 1 84 ? 3.473 4.341 4.254 1.00 96.50 84 ASN A C 1
ATOM 640 O O . ASN A 1 84 ? 4.326 4.839 3.523 1.00 96.50 84 ASN A O 1
ATOM 644 N N . LEU A 1 85 ? 3.565 3.090 4.708 1.00 97.12 85 LEU A N 1
ATOM 645 C CA . LEU A 1 85 ? 4.675 2.209 4.363 1.00 97.12 85 LEU A CA 1
ATOM 646 C C . LEU A 1 85 ? 4.705 1.897 2.869 1.00 97.12 85 LEU A C 1
ATOM 648 O O . LEU A 1 85 ? 5.784 1.901 2.291 1.00 97.12 85 LEU A O 1
ATOM 652 N N . ASN A 1 86 ? 3.550 1.689 2.227 1.00 97.06 86 ASN A N 1
ATOM 653 C CA . ASN A 1 86 ? 3.503 1.487 0.778 1.00 97.06 86 ASN A CA 1
ATOM 654 C C . ASN A 1 86 ? 4.087 2.691 0.025 1.00 97.06 86 ASN A C 1
ATOM 656 O O . ASN A 1 86 ? 4.900 2.484 -0.867 1.00 97.06 86 ASN A O 1
ATOM 660 N N . ILE A 1 87 ? 3.761 3.933 0.415 1.00 97.50 87 ILE A N 1
ATOM 661 C CA . ILE A 1 87 ? 4.367 5.142 -0.182 1.00 97.50 87 ILE A CA 1
ATOM 662 C C . ILE A 1 87 ? 5.887 5.149 -0.024 1.00 97.50 87 ILE A C 1
ATOM 664 O O . ILE A 1 87 ? 6.600 5.387 -0.998 1.00 97.50 87 ILE A O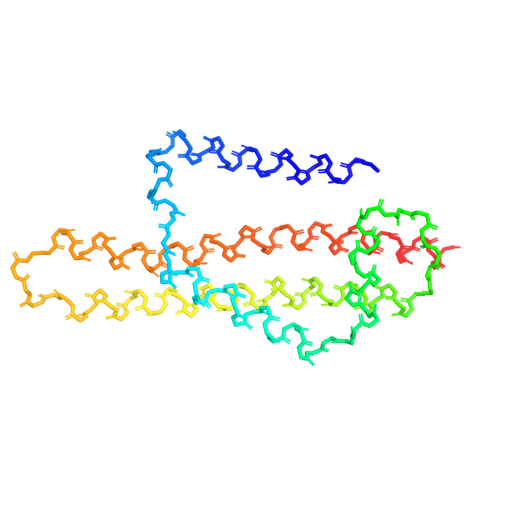 1
ATOM 668 N N . LEU A 1 88 ? 6.390 4.849 1.176 1.00 96.69 88 LEU A N 1
ATOM 669 C CA . LEU A 1 88 ? 7.832 4.788 1.424 1.00 96.69 88 LEU A CA 1
ATOM 670 C C . LEU A 1 88 ? 8.510 3.717 0.560 1.00 96.69 88 LEU A C 1
ATOM 672 O O . LEU A 1 88 ? 9.523 3.995 -0.076 1.00 96.69 88 LEU A O 1
ATOM 676 N N . MET A 1 89 ? 7.926 2.520 0.474 1.00 96.19 89 MET A N 1
ATOM 677 C CA . MET A 1 89 ? 8.436 1.449 -0.389 1.00 96.19 89 MET A CA 1
ATOM 678 C C . MET A 1 89 ? 8.342 1.811 -1.879 1.00 96.19 89 MET A C 1
ATOM 680 O O . MET A 1 89 ? 9.216 1.436 -2.656 1.00 96.19 89 MET A O 1
ATOM 684 N N . GLY A 1 90 ? 7.339 2.596 -2.281 1.00 96.06 90 GLY A N 1
ATOM 685 C CA . GLY A 1 90 ? 7.233 3.161 -3.625 1.00 96.06 90 GLY A CA 1
ATOM 686 C C . GLY A 1 90 ? 8.433 4.040 -3.979 1.00 96.06 90 GLY A C 1
ATOM 687 O O . GLY A 1 90 ? 9.030 3.853 -5.036 1.00 96.06 90 GLY A O 1
ATOM 688 N N . PHE A 1 91 ? 8.848 4.934 -3.074 1.00 95.75 91 PHE A N 1
ATOM 689 C CA . PHE A 1 91 ? 10.067 5.735 -3.255 1.00 95.75 91 PHE A CA 1
ATOM 690 C C . PHE A 1 91 ? 11.339 4.880 -3.290 1.00 95.75 91 PHE A C 1
ATOM 692 O O . PHE A 1 91 ? 12.228 5.148 -4.095 1.00 95.75 91 PHE A O 1
ATOM 699 N N . ILE A 1 92 ? 11.419 3.823 -2.476 1.00 95.12 92 ILE A N 1
ATOM 700 C CA . ILE A 1 92 ? 12.526 2.856 -2.559 1.00 95.12 92 ILE A CA 1
ATOM 701 C C . ILE A 1 92 ? 12.555 2.194 -3.945 1.00 95.12 92 ILE A C 1
ATOM 703 O O . ILE A 1 92 ? 13.621 2.081 -4.546 1.00 95.12 92 ILE A O 1
ATOM 707 N N . GLY A 1 93 ? 11.398 1.819 -4.494 1.00 93.62 93 GLY A N 1
ATOM 708 C CA . GLY A 1 93 ? 11.291 1.262 -5.843 1.00 93.62 93 GLY A CA 1
ATOM 709 C C . GLY A 1 93 ? 11.771 2.218 -6.936 1.00 93.62 93 GLY A C 1
ATOM 710 O O . GLY A 1 93 ? 12.517 1.797 -7.816 1.00 93.62 93 GLY A O 1
ATOM 711 N N . VAL A 1 94 ? 11.439 3.509 -6.834 1.00 94.44 94 VAL A N 1
ATOM 712 C CA . VAL A 1 94 ? 11.956 4.548 -7.746 1.00 94.44 94 VAL A CA 1
ATOM 713 C C . VAL A 1 94 ? 13.486 4.582 -7.720 1.00 94.44 9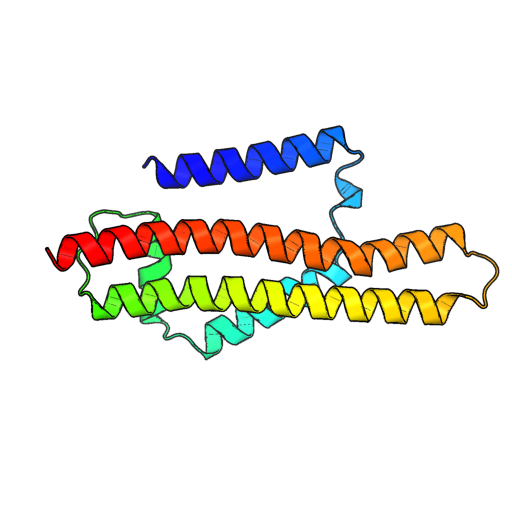4 VAL A C 1
ATOM 715 O O . VAL A 1 94 ? 14.121 4.605 -8.772 1.00 94.44 94 VAL A O 1
ATOM 718 N N . ILE A 1 95 ? 14.096 4.524 -6.531 1.00 94.25 95 ILE A N 1
ATOM 719 C CA . ILE A 1 95 ? 15.559 4.514 -6.381 1.00 94.25 95 ILE A CA 1
ATOM 720 C C . ILE A 1 95 ? 16.167 3.244 -6.995 1.00 94.25 95 ILE A C 1
ATOM 722 O O . ILE A 1 95 ? 17.156 3.333 -7.720 1.00 94.25 95 ILE A O 1
ATOM 726 N N . ILE A 1 96 ? 15.568 2.070 -6.766 1.00 91.25 96 ILE A N 1
ATOM 727 C CA . ILE A 1 96 ? 16.026 0.802 -7.363 1.00 91.25 96 ILE A CA 1
ATOM 728 C C . ILE A 1 96 ? 15.971 0.870 -8.894 1.00 91.25 96 ILE A C 1
ATOM 730 O O . ILE A 1 96 ? 16.940 0.504 -9.560 1.00 91.25 96 ILE A O 1
ATOM 734 N N . GLY A 1 97 ? 14.873 1.376 -9.459 1.00 89.88 97 GLY A N 1
ATOM 735 C CA . GLY A 1 97 ? 14.736 1.568 -10.902 1.00 89.88 97 GLY A CA 1
ATOM 736 C C . GLY A 1 97 ? 15.760 2.556 -11.465 1.00 89.88 97 GLY A C 1
ATOM 737 O O . GLY A 1 97 ? 16.366 2.288 -12.501 1.00 89.88 97 GLY A O 1
ATOM 738 N N . ALA A 1 98 ? 16.022 3.661 -10.760 1.00 89.44 98 ALA A N 1
ATOM 739 C CA . ALA A 1 98 ? 17.049 4.630 -11.144 1.00 89.44 98 ALA A CA 1
ATOM 740 C C . ALA A 1 98 ? 18.460 4.017 -11.170 1.00 89.44 98 ALA A C 1
ATOM 742 O O . ALA A 1 98 ? 19.200 4.219 -12.134 1.00 89.44 98 ALA A O 1
ATOM 743 N N . ILE A 1 99 ? 18.814 3.215 -10.159 1.00 88.81 99 ILE A N 1
ATOM 744 C CA . ILE A 1 99 ? 20.095 2.491 -10.111 1.00 88.81 99 ILE A CA 1
ATOM 745 C C . ILE A 1 99 ? 20.188 1.479 -11.263 1.00 88.81 99 ILE A C 1
ATOM 747 O O . ILE A 1 99 ? 21.222 1.391 -11.925 1.00 88.81 99 ILE A O 1
ATOM 751 N N . ALA A 1 100 ? 19.105 0.747 -11.545 1.00 86.12 100 ALA A N 1
ATOM 752 C CA . ALA A 1 100 ? 19.064 -0.223 -12.637 1.00 86.12 100 ALA A CA 1
ATOM 753 C C . ALA A 1 100 ? 19.289 0.435 -14.009 1.00 86.12 100 ALA A C 1
ATOM 755 O O . ALA A 1 100 ? 20.069 -0.088 -14.809 1.00 86.12 100 ALA A O 1
ATOM 756 N N . MET A 1 101 ? 18.669 1.598 -14.253 1.00 84.81 101 MET A N 1
ATOM 757 C CA . MET A 1 101 ? 18.881 2.390 -15.472 1.00 84.81 101 MET A CA 1
ATOM 758 C C . MET A 1 101 ? 20.338 2.847 -15.605 1.00 84.81 101 MET A C 1
ATOM 760 O O . MET A 1 101 ? 20.928 2.702 -16.672 1.00 84.81 101 MET A O 1
ATOM 764 N N . GLY A 1 102 ? 20.948 3.347 -14.524 1.00 81.12 102 GLY A N 1
ATOM 765 C CA . GLY A 1 102 ? 22.347 3.789 -14.539 1.00 81.12 102 GLY A CA 1
ATOM 766 C C . GLY A 1 102 ? 23.342 2.666 -14.853 1.00 81.12 102 GLY A C 1
ATOM 767 O O . GLY A 1 102 ? 24.332 2.894 -15.543 1.00 81.12 102 GLY A O 1
ATOM 768 N N . ASN A 1 103 ? 23.058 1.438 -14.411 1.00 78.62 103 ASN A N 1
ATOM 769 C CA . ASN A 1 103 ? 23.941 0.288 -14.618 1.00 78.62 103 ASN A CA 1
ATOM 770 C C . ASN A 1 103 ? 23.915 -0.273 -16.055 1.00 78.62 103 ASN A C 1
ATOM 772 O O . ASN A 1 103 ? 24.758 -1.088 -16.417 1.00 78.62 103 ASN A O 1
ATOM 776 N N . THR A 1 104 ? 22.946 0.125 -16.882 1.00 68.44 104 THR A N 1
ATOM 777 C CA . THR A 1 104 ? 22.708 -0.480 -18.205 1.00 68.44 104 THR A CA 1
ATOM 778 C C . THR A 1 104 ? 23.082 0.402 -19.397 1.00 68.44 104 TH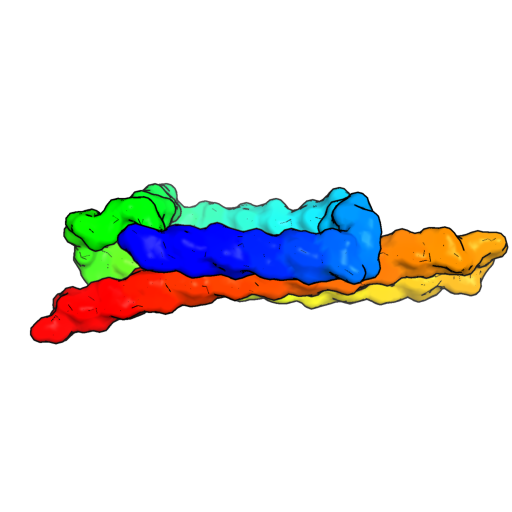R A C 1
ATOM 780 O O . THR A 1 104 ? 22.929 -0.018 -20.542 1.00 68.44 104 THR A O 1
ATOM 783 N N . LEU A 1 105 ? 23.675 1.575 -19.152 1.00 64.19 105 LEU A N 1
ATOM 784 C CA . LEU A 1 105 ? 24.093 2.539 -20.183 1.00 64.19 105 LEU A CA 1
ATOM 785 C C . LEU A 1 105 ? 25.323 2.110 -21.019 1.00 64.19 105 LEU A C 1
ATOM 787 O O . LEU A 1 105 ? 25.744 2.858 -21.896 1.00 64.19 105 LEU A O 1
ATOM 791 N N . TYR A 1 106 ? 25.881 0.914 -20.790 1.00 59.78 106 TYR A N 1
ATOM 792 C CA . TYR A 1 106 ? 27.112 0.422 -21.433 1.00 59.78 106 TYR A CA 1
ATOM 793 C C . TYR A 1 106 ? 26.912 -0.781 -22.389 1.00 59.78 106 TYR A C 1
ATOM 795 O O . TYR A 1 106 ? 27.895 -1.423 -22.750 1.00 59.78 106 TYR A O 1
ATOM 803 N N . GLY A 1 107 ? 25.676 -1.120 -22.799 1.00 57.97 107 GLY A N 1
ATOM 804 C CA . GLY A 1 107 ? 25.387 -2.306 -23.636 1.00 57.97 107 GLY A CA 1
ATOM 805 C C . GLY A 1 107 ? 24.509 -2.053 -24.876 1.00 57.97 107 GLY A C 1
ATOM 806 O O . GLY A 1 107 ? 23.641 -1.185 -24.867 1.00 57.97 107 GLY A O 1
ATOM 807 N N . GLU A 1 108 ? 24.695 -2.855 -25.934 1.00 54.81 108 GLU A N 1
ATOM 808 C CA . GLU A 1 108 ? 24.109 -2.702 -27.289 1.00 54.81 108 GLU A CA 1
ATOM 809 C C . GLU A 1 108 ? 22.577 -2.924 -27.428 1.00 54.81 108 GLU A C 1
ATOM 811 O O . GLU A 1 108 ? 22.075 -3.090 -28.533 1.00 54.81 108 GLU A O 1
ATOM 816 N N . ASN A 1 109 ? 21.777 -2.877 -26.356 1.00 64.50 109 ASN A N 1
ATOM 817 C CA . ASN A 1 109 ? 20.308 -3.039 -26.429 1.00 64.50 109 ASN A CA 1
ATOM 818 C C . ASN A 1 109 ? 19.556 -2.023 -25.550 1.00 64.50 109 ASN A C 1
ATOM 820 O O . ASN A 1 109 ? 18.717 -2.375 -24.718 1.00 64.50 109 ASN A O 1
ATOM 824 N N . ILE A 1 110 ? 19.872 -0.739 -25.734 1.00 64.88 110 ILE A N 1
ATOM 825 C CA . ILE A 1 110 ? 19.386 0.370 -24.898 1.00 64.88 110 ILE A CA 1
ATOM 826 C C . ILE A 1 110 ? 17.852 0.411 -24.821 1.00 64.88 110 ILE A C 1
ATOM 828 O O . ILE A 1 110 ? 17.311 0.578 -23.737 1.00 64.88 110 ILE A O 1
ATOM 832 N N . SER A 1 111 ? 17.126 0.216 -25.923 1.00 66.88 111 SER A N 1
ATOM 833 C CA . SER A 1 111 ? 15.663 0.393 -25.963 1.00 66.88 111 SER A CA 1
ATOM 834 C C . SER A 1 111 ? 14.891 -0.602 -25.086 1.00 66.88 111 SER A C 1
ATOM 836 O O . SER A 1 111 ? 14.016 -0.205 -24.315 1.00 66.88 111 SER A O 1
ATOM 838 N N . GLN A 1 112 ? 15.223 -1.892 -25.164 1.00 71.25 112 GLN A N 1
ATOM 839 C CA . GLN A 1 112 ? 14.517 -2.941 -24.424 1.00 71.25 112 GLN A CA 1
ATOM 840 C C . GLN A 1 112 ? 14.891 -2.936 -22.936 1.00 71.25 112 GLN A C 1
ATOM 842 O O . GLN A 1 112 ? 14.036 -3.108 -22.063 1.00 71.25 112 GLN A O 1
ATOM 847 N N . ILE A 1 113 ? 16.165 -2.674 -22.641 1.00 68.50 113 ILE A N 1
ATOM 848 C CA . ILE A 1 113 ? 16.670 -2.612 -21.272 1.00 68.50 113 ILE A CA 1
ATOM 849 C C . ILE A 1 113 ? 16.139 -1.361 -20.559 1.00 68.50 113 ILE A C 1
ATOM 851 O O . ILE A 1 113 ? 15.659 -1.461 -19.428 1.00 68.50 113 ILE A O 1
ATOM 855 N N . PHE A 1 114 ? 16.106 -0.214 -21.245 1.00 73.38 114 PHE A N 1
ATOM 856 C CA . PHE A 1 114 ? 15.541 1.029 -20.720 1.00 73.38 114 PHE A CA 1
ATOM 857 C C . PHE A 1 114 ? 14.053 0.886 -20.383 1.00 73.38 114 PHE A C 1
ATOM 859 O O . PHE A 1 114 ? 13.636 1.292 -19.300 1.00 73.38 114 PHE A O 1
ATOM 866 N N . GLY A 1 115 ? 13.263 0.239 -21.250 1.00 73.81 115 GLY A N 1
ATOM 867 C CA . GLY A 1 115 ? 11.844 -0.019 -20.983 1.00 73.81 115 GLY A CA 1
ATOM 868 C C . GLY A 1 115 ? 11.616 -0.844 -19.711 1.00 73.81 115 GLY A C 1
ATOM 869 O O . GLY A 1 115 ? 10.780 -0.490 -18.879 1.00 73.81 115 GLY A O 1
ATOM 870 N N . SER A 1 116 ? 12.404 -1.906 -19.510 1.00 77.31 116 SER A N 1
ATOM 871 C CA . SER A 1 116 ? 12.301 -2.742 -18.306 1.00 77.31 116 SER A CA 1
ATOM 872 C C . SER A 1 116 ? 12.701 -2.001 -17.021 1.00 77.31 116 SER A C 1
ATOM 874 O O . SER A 1 116 ? 12.024 -2.123 -16.000 1.00 77.31 116 SER A O 1
ATOM 876 N N . ALA A 1 117 ? 13.753 -1.181 -17.072 1.00 80.88 117 ALA A N 1
ATOM 877 C CA . ALA A 1 117 ? 14.252 -0.441 -15.918 1.00 80.88 117 ALA A CA 1
ATOM 878 C C . ALA A 1 117 ? 13.346 0.751 -15.555 1.00 80.88 117 ALA A C 1
ATOM 880 O O . ALA A 1 117 ? 13.122 1.029 -14.375 1.00 80.88 117 ALA A O 1
ATOM 881 N N . LEU A 1 118 ? 12.738 1.397 -16.555 1.00 85.00 118 LEU A N 1
ATOM 882 C CA . LEU A 1 118 ? 11.733 2.438 -16.352 1.00 85.00 118 LEU A CA 1
ATOM 883 C C . LEU A 1 118 ? 10.459 1.872 -15.716 1.00 85.00 118 LEU A C 1
ATOM 885 O O . LEU A 1 118 ? 9.908 2.492 -14.807 1.00 85.00 118 LEU A O 1
ATOM 889 N N . ALA A 1 119 ? 10.026 0.670 -16.109 1.00 86.06 119 ALA A N 1
ATOM 890 C CA . ALA A 1 119 ? 8.913 -0.017 -15.453 1.00 86.06 119 ALA A CA 1
ATOM 891 C C . ALA A 1 119 ? 9.207 -0.267 -13.962 1.00 86.06 119 ALA A C 1
ATOM 893 O O . ALA A 1 119 ? 8.376 0.049 -13.111 1.00 86.06 119 ALA A O 1
ATOM 894 N N . VAL A 1 120 ? 10.420 -0.734 -13.633 1.00 86.75 120 VAL A N 1
ATOM 895 C CA . VAL A 1 120 ? 10.870 -0.924 -12.240 1.00 86.75 120 VAL A CA 1
ATOM 896 C C . VAL A 1 120 ? 10.987 0.400 -11.476 1.00 86.75 120 VAL A C 1
ATOM 898 O O . VAL A 1 120 ? 10.923 0.389 -10.256 1.00 86.75 120 VAL A O 1
ATOM 901 N N . CYS A 1 121 ? 11.088 1.538 -12.162 1.00 90.00 121 CYS A N 1
ATOM 902 C CA . CYS A 1 121 ? 11.109 2.867 -11.554 1.00 90.00 121 CYS A CA 1
ATOM 903 C C . CYS A 1 121 ? 9.697 3.424 -11.292 1.00 90.00 121 CYS A C 1
ATOM 905 O O . CYS A 1 121 ? 9.387 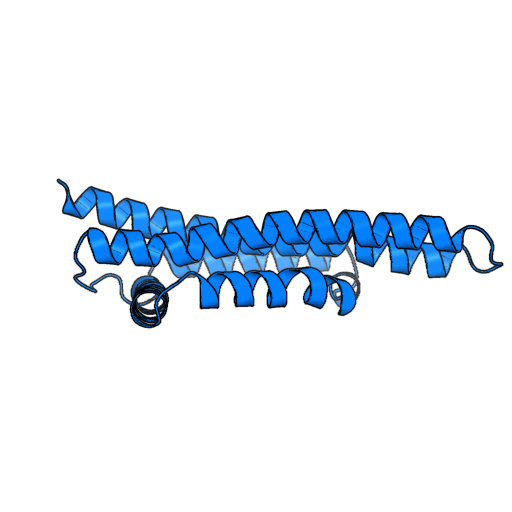3.850 -10.181 1.00 90.00 121 CYS A O 1
ATOM 907 N N . VAL A 1 122 ? 8.819 3.405 -12.301 1.00 93.12 122 VAL A N 1
ATOM 908 C CA . VAL A 1 122 ? 7.517 4.098 -12.265 1.00 93.12 122 VAL A CA 1
ATOM 909 C C . VAL A 1 122 ? 6.425 3.255 -11.604 1.00 93.12 122 VAL A C 1
ATOM 911 O O . VAL A 1 122 ? 5.629 3.770 -10.814 1.00 93.12 122 VAL A O 1
ATOM 914 N N . LEU A 1 123 ? 6.383 1.950 -11.887 1.00 94.19 123 LEU A N 1
ATOM 915 C CA . LEU A 1 123 ? 5.314 1.075 -11.402 1.00 94.19 123 LEU A CA 1
ATOM 916 C C . LEU A 1 123 ? 5.282 0.901 -9.874 1.00 94.19 123 LEU A C 1
ATOM 918 O O . LEU A 1 123 ? 4.178 0.885 -9.332 1.00 94.19 123 LEU A O 1
ATOM 922 N N . PRO A 1 124 ? 6.410 0.830 -9.132 1.00 95.19 124 PRO A N 1
ATOM 923 C CA . PRO A 1 124 ? 6.353 0.777 -7.673 1.00 95.19 124 PRO A CA 1
ATOM 924 C C . PRO A 1 124 ? 5.644 1.993 -7.080 1.00 95.19 124 PRO A C 1
ATOM 926 O O . PRO A 1 124 ? 4.821 1.857 -6.177 1.00 95.19 124 PRO A O 1
ATOM 929 N N . PHE A 1 125 ? 5.933 3.183 -7.611 1.00 95.44 125 PHE A N 1
ATOM 930 C CA . PHE A 1 125 ? 5.300 4.410 -7.148 1.00 95.44 125 PHE A CA 1
ATOM 931 C C . PHE A 1 125 ? 3.807 4.423 -7.479 1.00 95.44 125 PHE A C 1
ATOM 933 O O . PHE A 1 125 ? 2.985 4.760 -6.627 1.00 95.44 125 PHE A O 1
ATOM 940 N N . PHE A 1 126 ? 3.442 3.968 -8.680 1.00 95.44 126 PHE A N 1
ATOM 941 C CA . PHE A 1 126 ? 2.047 3.804 -9.074 1.00 95.44 126 PHE A CA 1
ATOM 942 C C . PHE A 1 126 ? 1.283 2.861 -8.129 1.00 95.44 126 PHE A C 1
ATOM 944 O O . PHE A 1 126 ? 0.263 3.258 -7.563 1.00 95.44 126 PHE A O 1
ATOM 951 N N . TYR A 1 127 ? 1.789 1.649 -7.875 1.00 95.06 127 TYR A N 1
ATOM 952 C CA . TYR A 1 127 ? 1.136 0.697 -6.966 1.00 95.06 127 TYR A CA 1
ATOM 953 C C . TYR A 1 127 ? 1.038 1.234 -5.536 1.00 95.06 127 TYR A C 1
ATOM 955 O O . TYR A 1 127 ? 0.002 1.091 -4.885 1.00 95.06 127 TYR A O 1
ATOM 963 N N . ALA A 1 128 ? 2.098 1.885 -5.055 1.00 96.94 128 ALA A N 1
ATOM 964 C CA . ALA A 1 128 ? 2.134 2.490 -3.734 1.00 96.94 128 ALA A CA 1
ATOM 965 C C . ALA A 1 128 ? 1.033 3.544 -3.551 1.00 96.94 128 ALA A C 1
ATOM 967 O O . ALA A 1 128 ? 0.337 3.543 -2.531 1.00 96.94 128 ALA A O 1
ATOM 968 N N . LEU A 1 129 ? 0.839 4.410 -4.552 1.00 96.38 129 LEU A N 1
ATOM 969 C CA . LEU A 1 129 ? -0.219 5.418 -4.549 1.00 96.38 129 LEU A CA 1
ATOM 970 C C . LEU A 1 129 ? -1.610 4.783 -4.549 1.00 96.38 129 LEU A C 1
ATOM 972 O O . LEU A 1 129 ? -2.446 5.172 -3.733 1.00 96.38 129 LEU A O 1
ATOM 976 N N . LEU A 1 130 ? -1.854 3.780 -5.399 1.00 95.88 130 LEU A N 1
ATOM 977 C CA . LEU A 1 130 ? -3.147 3.087 -5.443 1.00 95.88 130 LEU A CA 1
ATOM 978 C C . LEU A 1 130 ? -3.511 2.486 -4.083 1.00 95.88 130 LEU A C 1
ATOM 980 O O . LEU A 1 130 ? -4.621 2.688 -3.582 1.00 95.88 130 LEU A O 1
ATOM 984 N N . ILE A 1 131 ? -2.560 1.798 -3.449 1.00 96.25 131 ILE A N 1
ATOM 985 C CA . ILE A 1 131 ? -2.771 1.200 -2.130 1.00 96.25 131 ILE A CA 1
ATOM 986 C C . ILE A 1 131 ? -2.988 2.290 -1.078 1.00 96.25 131 ILE A C 1
ATOM 988 O O . ILE A 1 131 ? -3.902 2.170 -0.259 1.00 96.25 131 ILE A O 1
ATOM 992 N N . LYS A 1 132 ? -2.209 3.380 -1.100 1.00 96.38 132 LYS A N 1
ATOM 993 C CA . LYS A 1 132 ? -2.376 4.489 -0.153 1.00 96.38 132 LYS A CA 1
ATOM 994 C C . LYS A 1 132 ? -3.749 5.141 -0.266 1.00 96.38 132 LYS A C 1
ATOM 996 O O . LYS A 1 132 ? -4.337 5.433 0.773 1.00 96.38 132 LYS A O 1
ATOM 1001 N N . VAL A 1 133 ? -4.269 5.341 -1.476 1.00 96.31 133 VAL A N 1
ATOM 1002 C CA . VAL A 1 133 ? -5.605 5.917 -1.690 1.00 96.31 133 VAL A CA 1
ATOM 1003 C C . VAL A 1 133 ? -6.683 5.014 -1.089 1.00 96.31 133 VAL A C 1
ATOM 1005 O O . VAL A 1 133 ? -7.499 5.485 -0.296 1.00 96.31 133 VAL A O 1
ATOM 1008 N N . LEU A 1 134 ? -6.637 3.708 -1.372 1.00 95.00 134 LEU A N 1
ATOM 1009 C CA . LEU A 1 134 ? -7.570 2.734 -0.791 1.00 95.00 134 LEU A CA 1
ATOM 1010 C C . LEU A 1 134 ? -7.490 2.699 0.745 1.00 95.00 134 LEU A C 1
ATOM 1012 O O . LEU A 1 134 ? -8.514 2.717 1.431 1.00 95.00 134 LEU A O 1
ATOM 1016 N N . CYS A 1 135 ? -6.276 2.713 1.301 1.00 95.50 135 CYS A N 1
ATOM 1017 C CA . CYS A 1 135 ? -6.067 2.727 2.750 1.00 95.50 135 CYS A CA 1
ATOM 1018 C C . CYS A 1 135 ? -6.544 4.034 3.389 1.00 95.50 135 CYS A C 1
ATOM 1020 O O . CYS A 1 135 ? -7.113 4.015 4.477 1.00 95.50 135 CYS A O 1
ATOM 1022 N N . SER A 1 136 ? -6.350 5.165 2.712 1.00 94.44 136 SER A N 1
ATOM 1023 C CA . SER A 1 136 ? -6.804 6.474 3.181 1.00 94.44 136 SER A CA 1
ATOM 1024 C C . SER A 1 136 ? -8.328 6.570 3.206 1.00 94.44 136 SER A C 1
ATOM 1026 O O . SER A 1 136 ? -8.892 7.158 4.126 1.00 94.44 136 SER A O 1
ATOM 1028 N N . ALA A 1 137 ? -9.010 5.967 2.228 1.00 93.88 137 ALA A N 1
ATOM 1029 C CA . ALA A 1 137 ? -10.464 5.877 2.227 1.00 93.88 137 ALA A CA 1
ATOM 1030 C C . ALA A 1 137 ? -10.970 5.049 3.425 1.00 93.88 137 ALA A C 1
ATOM 1032 O O . ALA A 1 137 ? -11.893 5.472 4.127 1.00 93.88 137 ALA A O 1
ATOM 1033 N N . ALA A 1 138 ? -10.342 3.899 3.700 1.00 93.56 138 ALA A N 1
ATOM 1034 C CA . ALA A 1 138 ? -10.642 3.087 4.880 1.00 93.56 138 ALA A CA 1
ATOM 1035 C C . ALA A 1 138 ? -10.398 3.857 6.188 1.00 93.56 138 ALA A C 1
ATOM 1037 O O . ALA A 1 138 ? -11.256 3.858 7.069 1.00 93.56 138 ALA A O 1
ATOM 1038 N N . GLU A 1 139 ? -9.271 4.563 6.299 1.00 93.44 139 GLU A N 1
ATOM 1039 C CA . GLU A 1 139 ? -8.960 5.424 7.443 1.00 93.44 139 GLU A CA 1
ATOM 1040 C C . GLU A 1 139 ? -10.046 6.483 7.670 1.00 93.44 139 GLU A C 1
ATOM 1042 O O . GLU A 1 139 ? -10.552 6.598 8.787 1.00 93.44 139 GLU A O 1
ATOM 1047 N N . ALA A 1 140 ? -10.449 7.213 6.626 1.00 92.25 140 ALA A N 1
ATOM 1048 C CA . ALA A 1 140 ? -11.461 8.263 6.727 1.00 92.25 140 ALA A CA 1
ATOM 1049 C C . ALA A 1 140 ? -12.805 7.719 7.238 1.00 92.25 140 ALA A C 1
ATOM 1051 O O . ALA A 1 140 ? -13.424 8.315 8.122 1.00 92.25 140 ALA A O 1
ATOM 1052 N N . LYS A 1 141 ? -13.223 6.539 6.756 1.00 91.31 141 LYS A N 1
ATOM 1053 C CA . LYS A 1 141 ? -14.433 5.862 7.245 1.00 91.31 141 LYS A CA 1
ATOM 1054 C C . LYS A 1 141 ? -14.355 5.571 8.748 1.00 91.31 141 LYS A C 1
ATOM 1056 O O . LYS A 1 141 ? -15.316 5.815 9.475 1.00 91.31 141 LYS A O 1
ATOM 1061 N N . ILE A 1 142 ? -13.226 5.043 9.221 1.00 92.06 142 ILE A N 1
ATOM 1062 C CA . ILE A 1 142 ? -13.043 4.701 10.640 1.00 92.06 142 ILE A CA 1
ATOM 1063 C C . ILE A 1 142 ? -12.975 5.970 11.496 1.00 92.06 142 ILE A C 1
ATOM 1065 O O . ILE A 1 142 ? -13.546 6.002 12.583 1.00 92.06 142 ILE A O 1
ATOM 1069 N N . GLN A 1 143 ? -12.334 7.033 11.000 1.00 91.88 143 GLN A N 1
ATOM 1070 C CA . GLN A 1 143 ? -12.303 8.334 11.674 1.00 91.88 143 GLN A CA 1
ATOM 1071 C C . GLN A 1 143 ? -13.684 8.923 11.882 1.00 91.88 143 GLN A C 1
ATOM 1073 O O . GLN A 1 143 ? -13.987 9.347 12.993 1.00 91.88 143 GLN A O 1
ATOM 1078 N N . PHE A 1 144 ? -14.532 8.894 10.857 1.00 89.69 144 PHE A N 1
ATOM 1079 C CA . PHE A 1 144 ? -15.900 9.382 10.984 1.00 89.69 144 PHE A CA 1
ATOM 1080 C C . PHE A 1 144 ? -16.658 8.650 12.100 1.00 89.69 144 PHE A C 1
ATOM 1082 O O . PHE A 1 144 ? -17.325 9.272 12.923 1.00 89.69 144 PHE A O 1
ATOM 1089 N N . LYS A 1 145 ? -16.480 7.328 12.202 1.00 88.62 145 LYS A N 1
ATOM 1090 C CA . LYS A 1 145 ? -17.097 6.537 13.271 1.00 88.62 145 LYS A CA 1
ATOM 1091 C C . LYS A 1 145 ? -16.544 6.856 14.664 1.00 88.62 145 LYS A C 1
ATOM 1093 O O . LYS A 1 145 ? -17.308 6.844 15.619 1.00 88.62 145 LYS A O 1
ATOM 1098 N N . ILE A 1 146 ? -15.246 7.142 14.783 1.00 89.25 146 ILE A N 1
ATOM 1099 C CA . ILE A 1 146 ? -14.635 7.572 16.053 1.00 89.25 146 ILE A CA 1
ATOM 1100 C C . ILE A 1 146 ? -15.243 8.897 16.519 1.00 89.25 146 ILE A C 1
ATOM 1102 O O . ILE A 1 146 ? -15.585 9.022 17.689 1.00 89.25 146 ILE A O 1
ATOM 1106 N N . ILE A 1 147 ? -15.406 9.858 15.606 1.00 89.06 147 ILE A N 1
ATOM 1107 C CA . ILE A 1 147 ? -15.983 11.172 15.918 1.00 89.06 147 ILE A CA 1
ATOM 1108 C C . ILE A 1 147 ? -17.421 11.019 16.430 1.00 89.06 147 ILE A C 1
ATOM 1110 O O . ILE A 1 147 ? -17.747 11.567 17.476 1.00 89.06 147 ILE A O 1
ATOM 1114 N N . ASN A 1 148 ? -18.242 10.202 15.764 1.00 86.62 148 ASN A N 1
ATOM 1115 C CA . ASN A 1 148 ? -19.641 9.978 16.157 1.00 86.62 148 ASN A CA 1
ATOM 1116 C C . ASN A 1 148 ? -19.818 9.232 17.491 1.00 86.62 148 ASN A C 1
ATOM 1118 O O . ASN A 1 148 ? -20.917 9.211 18.029 1.00 86.62 148 ASN A O 1
ATOM 1122 N N . LEU A 1 149 ? -18.780 8.562 17.997 1.00 83.06 149 LEU A N 1
ATOM 1123 C CA . LEU A 1 149 ? -18.804 7.927 19.321 1.00 83.06 149 LEU A CA 1
ATOM 1124 C C . LEU A 1 149 ? -18.375 8.879 20.441 1.00 83.06 149 LEU A C 1
ATOM 1126 O O . LEU A 1 149 ? -18.583 8.566 21.610 1.00 83.06 149 LEU A O 1
ATOM 1130 N N . ALA A 1 150 ? -17.727 9.993 20.095 1.00 74.50 150 ALA A N 1
ATOM 1131 C CA . ALA A 1 150 ? -17.274 11.002 21.046 1.00 74.50 150 ALA A CA 1
ATOM 1132 C C . ALA A 1 150 ? -18.292 12.141 21.252 1.00 74.50 150 ALA A C 1
ATOM 1134 O O . ALA A 1 150 ? -18.133 12.911 22.199 1.00 74.50 150 ALA A O 1
ATOM 1135 N N . SER A 1 151 ? -19.289 12.257 20.365 1.00 64.50 151 SER A N 1
ATOM 1136 C CA . SER A 1 151 ? -20.435 13.179 20.439 1.00 64.50 151 SER A CA 1
ATOM 1137 C C . SER A 1 151 ? -21.610 12.564 21.184 1.00 64.50 151 SER A C 1
ATOM 1139 O O . SER A 1 151 ? -22.209 13.276 22.015 1.00 64.50 151 SER A O 1
#

Secondary structure (DSSP, 8-state):
-HHHHHHHHHHHHHHHHHHHHS-GGGG--HHHHHHHHHHHHHHHHHHS-HHHHHHHHHHHH-TT----HHHHHHHHHHHHHHHHHHHHHHHHHHHHHHHHHHHTTTSS-HHHHHHHHHHHHHHHHHHHHHHHHHHHHHHHHHHHHHHHHH-

pLDDT: mean 88.62, std 9.08, range [54.81, 97.5]

Sequence (151 aa):
MMFLLGMIIFVGMIVMAMMMSGEMMMFVNLPSLIVVIPPALMFTLTSSSKQSRSHAVKLLFNESLHLNSAELIAAKHVFTTFGNLNILMGFIGVIIGAIAMGNTLYGENISQIFGSALAVCVLPFFYALLIKVLCSAAEAKIQFKIINLAS